Protein AF-A0AAD8F3K8-F1 (afdb_monomer_lite)

Organism: Biomphalaria pfeifferi (NCBI:txid112525)

pLDDT: mean 77.41, std 10.89, range [46.53, 91.62]

Structure (mmCIF, N/CA/C/O backbone):
data_AF-A0AAD8F3K8-F1
#
_entry.id   AF-A0AAD8F3K8-F1
#
loop_
_atom_site.group_PDB
_atom_site.id
_atom_site.type_symbol
_atom_site.label_atom_id
_atom_site.label_alt_id
_atom_site.label_comp_id
_atom_site.label_asym_id
_atom_site.label_entity_id
_atom_site.label_seq_id
_atom_site.pdbx_PDB_ins_code
_atom_site.Cartn_x
_atom_site.Cartn_y
_atom_site.Cartn_z
_atom_site.occupancy
_atom_site.B_iso_or_equiv
_atom_site.auth_seq_id
_atom_site.auth_comp_id
_atom_site.auth_asym_id
_atom_site.auth_atom_id
_atom_site.pdbx_PDB_model_num
ATOM 1 N N . PHE A 1 1 ? -7.639 13.168 21.082 1.00 46.53 1 PHE A N 1
ATOM 2 C CA . PHE A 1 1 ? -6.252 13.017 20.567 1.00 46.53 1 PHE A CA 1
ATOM 3 C C . PHE A 1 1 ? -6.102 11.792 19.672 1.00 46.53 1 PHE A C 1
ATOM 5 O O . PHE A 1 1 ? -5.567 11.944 18.579 1.00 46.53 1 PHE A O 1
ATOM 12 N N . ALA A 1 2 ? -6.616 10.625 20.080 1.00 53.81 2 ALA A N 1
ATOM 13 C CA . ALA A 1 2 ? -6.634 9.415 19.251 1.00 53.81 2 ALA A CA 1
ATOM 14 C C . ALA A 1 2 ? -7.326 9.634 17.886 1.00 53.81 2 ALA A C 1
ATOM 16 O O . ALA A 1 2 ? -6.761 9.285 16.855 1.00 53.81 2 ALA A O 1
ATOM 17 N N . ASP A 1 3 ? -8.454 10.353 17.859 1.00 54.69 3 ASP A N 1
ATOM 18 C CA . ASP A 1 3 ? -9.232 10.607 16.628 1.00 54.69 3 ASP A CA 1
ATOM 19 C C . ASP A 1 3 ? -8.462 11.404 15.569 1.00 54.69 3 ASP A C 1
ATOM 21 O O . ASP A 1 3 ? -8.612 11.202 14.362 1.00 54.69 3 ASP A O 1
ATOM 25 N N . LEU A 1 4 ? -7.622 12.339 16.021 1.00 61.69 4 LEU A N 1
ATOM 26 C CA . LEU A 1 4 ? -6.799 13.147 15.131 1.00 61.69 4 LEU A CA 1
ATOM 27 C C . LEU A 1 4 ? -5.625 12.321 14.602 1.00 61.69 4 LEU A C 1
ATOM 29 O O . LEU A 1 4 ? -5.289 12.433 13.427 1.00 61.69 4 LEU A O 1
ATOM 33 N N . PHE A 1 5 ? -5.032 11.486 15.456 1.00 66.19 5 PHE A N 1
ATOM 34 C CA . PHE A 1 5 ? -3.904 10.632 15.103 1.00 66.19 5 PHE A CA 1
ATOM 35 C C . PHE A 1 5 ? -4.301 9.592 14.050 1.00 66.19 5 PHE A C 1
ATOM 37 O O . PHE A 1 5 ? -3.674 9.532 12.996 1.00 66.19 5 PHE A O 1
ATOM 44 N N . ALA A 1 6 ? -5.415 8.893 14.257 1.00 65.56 6 ALA A N 1
ATOM 45 C CA . ALA A 1 6 ? -5.924 7.874 13.344 1.00 65.56 6 ALA A CA 1
ATOM 46 C C . ALA A 1 6 ? -6.377 8.441 11.985 1.00 65.56 6 ALA A C 1
ATOM 48 O O . ALA A 1 6 ? -6.158 7.875 10.909 1.00 65.56 6 ALA A O 1
ATOM 49 N N . ARG A 1 7 ? -6.977 9.638 11.994 1.00 69.44 7 ARG A N 1
ATOM 50 C CA . ARG A 1 7 ? -7.339 10.334 10.754 1.00 69.44 7 ARG A CA 1
ATOM 51 C C . ARG A 1 7 ? -6.105 10.822 9.990 1.00 69.44 7 ARG A C 1
ATOM 53 O O . ARG A 1 7 ? -6.108 10.804 8.758 1.00 69.44 7 ARG A O 1
ATOM 60 N N . ARG A 1 8 ? -5.059 11.262 10.699 1.00 78.19 8 ARG A N 1
ATOM 61 C CA . ARG A 1 8 ? -3.798 11.724 10.101 1.00 78.19 8 ARG A CA 1
ATOM 62 C C . ARG A 1 8 ? -2.948 10.564 9.591 1.00 78.19 8 ARG A C 1
ATOM 64 O O . ARG A 1 8 ? -2.420 10.692 8.493 1.00 78.19 8 ARG A O 1
ATOM 71 N N . SER A 1 9 ? -2.879 9.435 10.298 1.00 79.00 9 SER A N 1
ATOM 72 C CA . SER A 1 9 ? -2.165 8.234 9.844 1.00 79.00 9 SER A CA 1
ATOM 73 C C . SER A 1 9 ? -2.746 7.720 8.526 1.00 79.00 9 SER A C 1
ATOM 75 O O . SER A 1 9 ? -2.002 7.551 7.561 1.00 79.00 9 SER A O 1
ATOM 77 N N . LYS A 1 10 ? -4.081 7.634 8.405 1.00 82.62 10 LYS A N 1
ATOM 78 C CA . LYS A 1 10 ? -4.753 7.305 7.135 1.00 82.62 10 LYS A CA 1
ATOM 79 C C . LYS A 1 10 ? -4.370 8.263 6.001 1.00 82.62 10 LYS A C 1
ATOM 81 O O . LYS A 1 10 ? -4.100 7.816 4.887 1.00 82.62 10 LYS A O 1
ATOM 86 N N . GLN A 1 11 ? -4.349 9.574 6.254 1.00 83.00 11 GLN A N 1
ATOM 87 C CA . GLN A 1 11 ? -3.945 10.553 5.237 1.00 83.00 11 GLN A CA 1
ATOM 88 C C . GLN A 1 11 ? -2.469 10.409 4.846 1.00 83.00 11 GLN A C 1
ATOM 90 O O . GLN A 1 11 ? -2.163 10.445 3.657 1.00 83.00 11 GLN A O 1
ATOM 95 N N . CYS A 1 12 ? -1.572 10.185 5.809 1.00 87.31 12 CYS A N 1
ATOM 96 C CA . CYS A 1 12 ? -0.157 9.927 5.544 1.00 87.31 12 CYS A CA 1
ATOM 97 C C . CYS A 1 12 ? 0.034 8.675 4.678 1.00 87.31 12 CYS A C 1
ATOM 99 O O . CYS A 1 12 ? 0.758 8.732 3.689 1.00 87.31 12 CYS A O 1
ATOM 101 N N . ILE A 1 13 ? -0.665 7.578 4.988 1.00 88.19 13 ILE A N 1
ATOM 102 C CA . ILE A 1 13 ? -0.628 6.336 4.202 1.00 88.19 13 ILE A CA 1
ATOM 103 C C . ILE A 1 13 ? -1.088 6.589 2.764 1.00 88.19 13 ILE A C 1
ATOM 105 O O . ILE A 1 13 ? -0.421 6.166 1.824 1.00 88.19 13 ILE A O 1
ATOM 109 N N . LEU A 1 14 ? -2.202 7.305 2.574 1.00 87.50 14 LEU A N 1
ATOM 110 C CA . LEU A 1 14 ? -2.713 7.619 1.237 1.00 87.50 14 LEU A CA 1
ATOM 111 C C . LEU A 1 14 ? -1.729 8.472 0.429 1.00 87.50 14 LEU A C 1
ATOM 113 O O . LEU A 1 14 ? -1.540 8.210 -0.755 1.00 87.50 14 LEU A O 1
ATOM 117 N N . ILE A 1 15 ? -1.078 9.456 1.057 1.00 90.06 15 ILE A N 1
ATOM 118 C CA . ILE A 1 15 ? -0.059 10.290 0.402 1.00 90.06 15 ILE A CA 1
ATOM 119 C C . ILE A 1 15 ? 1.166 9.448 0.025 1.00 90.06 15 ILE A C 1
ATOM 121 O O . ILE A 1 15 ? 1.647 9.545 -1.103 1.00 90.06 15 ILE A O 1
ATOM 125 N N . LEU A 1 16 ? 1.648 8.597 0.934 1.00 89.38 16 LEU A N 1
ATOM 126 C CA . LEU A 1 16 ? 2.795 7.716 0.696 1.00 89.38 16 LEU A CA 1
ATOM 127 C C . LEU A 1 16 ? 2.518 6.709 -0.426 1.00 89.38 16 LEU A C 1
ATOM 129 O O . LEU A 1 16 ? 3.360 6.523 -1.302 1.00 89.38 16 LEU A O 1
ATOM 133 N N . LEU A 1 17 ? 1.327 6.104 -0.445 1.00 88.00 17 LEU A N 1
ATOM 134 C CA . LEU A 1 17 ? 0.911 5.185 -1.506 1.00 88.00 17 LEU A CA 1
ATOM 135 C C . LEU A 1 17 ? 0.705 5.900 -2.840 1.00 88.00 17 LEU A C 1
ATOM 137 O O . LEU A 1 17 ? 1.112 5.372 -3.870 1.00 88.00 17 LEU A O 1
ATOM 141 N N . ALA A 1 18 ? 0.135 7.108 -2.841 1.00 89.25 18 ALA A N 1
ATOM 142 C CA . ALA A 1 18 ? 0.006 7.908 -4.055 1.00 89.25 18 ALA A CA 1
ATOM 143 C C . ALA A 1 18 ? 1.385 8.261 -4.633 1.00 89.25 18 ALA A C 1
ATOM 145 O O . ALA A 1 18 ? 1.619 8.065 -5.826 1.00 89.25 18 ALA A O 1
ATOM 146 N N . LEU A 1 19 ? 2.325 8.697 -3.789 1.00 90.56 19 LEU A N 1
ATOM 147 C CA . LEU A 1 19 ? 3.689 9.018 -4.208 1.00 90.56 19 LEU A CA 1
ATOM 148 C C . LEU A 1 19 ? 4.435 7.776 -4.715 1.00 90.56 19 LEU A C 1
ATOM 150 O O . LEU A 1 19 ? 5.056 7.821 -5.774 1.00 90.56 19 LEU A O 1
ATOM 154 N N . SER A 1 20 ? 4.304 6.649 -4.014 1.00 88.81 20 SER A N 1
ATOM 155 C CA . SER A 1 20 ? 4.854 5.360 -4.441 1.00 88.81 20 SER A CA 1
ATOM 156 C C . SER A 1 20 ? 4.277 4.917 -5.793 1.00 88.81 20 SER A C 1
ATOM 158 O O . SER A 1 20 ? 5.031 4.560 -6.698 1.00 88.81 20 SER A O 1
ATOM 160 N N . SER A 1 21 ? 2.957 5.037 -5.984 1.00 87.06 21 SER A N 1
ATOM 161 C CA . SER A 1 21 ? 2.293 4.713 -7.252 1.00 87.06 21 SER A CA 1
ATOM 162 C C . SER A 1 21 ? 2.802 5.576 -8.406 1.00 87.06 21 SER A C 1
ATOM 164 O O . SER A 1 21 ? 3.102 5.048 -9.473 1.00 87.06 21 SER A O 1
ATOM 166 N N . ALA A 1 22 ? 2.997 6.881 -8.183 1.00 88.19 22 ALA A N 1
ATOM 167 C CA . ALA A 1 22 ? 3.554 7.782 -9.183 1.00 88.19 22 ALA A CA 1
ATOM 168 C C . ALA A 1 22 ? 4.982 7.364 -9.566 1.00 88.19 22 ALA A C 1
ATOM 170 O O . ALA A 1 22 ? 5.303 7.298 -10.750 1.00 88.19 22 ALA A O 1
ATOM 171 N N . CYS A 1 23 ? 5.819 7.001 -8.590 1.00 86.25 23 CYS A N 1
ATOM 172 C CA . CYS A 1 23 ? 7.164 6.487 -8.841 1.00 86.25 23 CYS A CA 1
ATOM 173 C C . CYS A 1 23 ? 7.161 5.184 -9.663 1.00 86.25 23 CYS A C 1
ATOM 175 O O . CYS A 1 23 ? 7.951 5.061 -10.599 1.00 86.25 23 CYS A O 1
ATOM 177 N N . PHE A 1 24 ? 6.259 4.240 -9.376 1.00 85.00 24 PHE A N 1
ATOM 178 C CA . PHE A 1 24 ? 6.143 2.988 -10.138 1.00 85.00 24 PHE A CA 1
ATOM 179 C C . PHE A 1 24 ? 5.560 3.178 -11.545 1.00 85.00 24 PHE A C 1
ATOM 181 O O . PHE A 1 24 ? 5.983 2.502 -12.486 1.00 85.00 24 PHE A O 1
ATOM 188 N N . ILE A 1 25 ? 4.634 4.125 -11.716 1.00 85.12 25 ILE A N 1
ATOM 189 C CA . ILE A 1 25 ? 4.126 4.521 -13.034 1.00 85.12 25 ILE A CA 1
ATOM 190 C C . ILE A 1 25 ? 5.254 5.149 -13.854 1.00 85.12 25 ILE A C 1
ATOM 192 O O . ILE A 1 25 ? 5.444 4.765 -15.004 1.00 85.12 25 ILE A O 1
ATOM 196 N N . LEU A 1 26 ? 6.051 6.048 -13.264 1.00 83.81 26 LEU A N 1
ATOM 197 C CA . LEU A 1 26 ? 7.219 6.639 -13.925 1.00 83.81 26 LEU A CA 1
ATOM 198 C C . LEU A 1 26 ? 8.243 5.571 -14.334 1.00 83.81 26 LEU A C 1
ATOM 200 O O . LEU A 1 26 ? 8.737 5.603 -15.458 1.00 83.81 26 LEU A O 1
ATOM 204 N N . PHE A 1 27 ? 8.520 4.600 -13.460 1.00 82.81 27 PHE A N 1
ATOM 205 C CA . PHE A 1 27 ? 9.379 3.452 -13.763 1.00 82.81 27 PHE A CA 1
ATOM 206 C C . PHE A 1 27 ? 8.851 2.628 -14.948 1.00 82.81 27 PHE A C 1
ATOM 208 O O . PHE A 1 27 ? 9.592 2.320 -15.879 1.00 82.81 27 PHE A O 1
ATOM 215 N N . THR A 1 28 ? 7.553 2.322 -14.961 1.00 81.62 28 THR A N 1
ATOM 216 C CA . THR A 1 28 ? 6.934 1.529 -16.035 1.00 81.62 28 T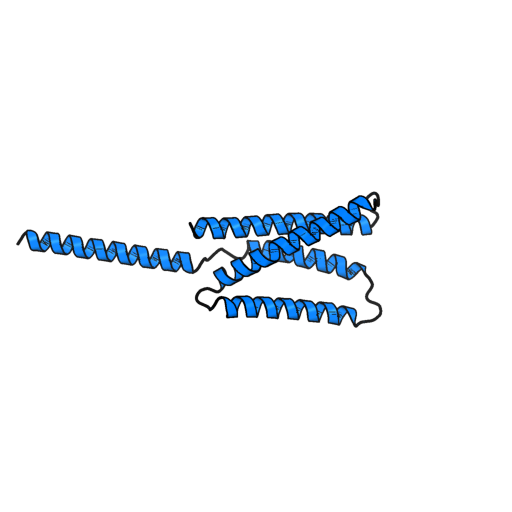HR A CA 1
ATOM 217 C C . THR A 1 28 ? 6.866 2.297 -17.353 1.00 81.62 28 THR A C 1
ATOM 219 O O . THR A 1 28 ? 7.091 1.723 -18.414 1.00 81.62 28 THR A O 1
ATOM 222 N N . LEU A 1 29 ? 6.624 3.607 -17.305 1.00 80.56 29 LEU A N 1
ATOM 223 C CA . LEU A 1 29 ? 6.592 4.457 -18.492 1.00 80.56 29 LEU A CA 1
ATOM 224 C C . LEU A 1 29 ? 7.982 4.591 -19.137 1.00 80.56 29 LEU A C 1
ATOM 226 O O . LEU A 1 29 ? 8.084 4.636 -20.362 1.00 80.56 29 LEU A O 1
ATOM 230 N N . MET A 1 30 ? 9.050 4.577 -18.327 1.00 79.44 30 MET A N 1
ATOM 231 C CA . MET A 1 30 ? 10.433 4.480 -18.812 1.00 79.44 30 MET A CA 1
ATOM 232 C C . MET A 1 30 ? 10.734 3.131 -19.479 1.00 79.44 30 MET A C 1
ATOM 234 O O . MET A 1 30 ? 11.508 3.086 -20.428 1.00 79.44 30 MET A O 1
ATOM 238 N N . LEU A 1 31 ? 10.122 2.039 -19.014 1.00 74.75 31 LEU A N 1
ATOM 239 C CA . LEU A 1 31 ? 10.292 0.703 -19.602 1.00 74.75 31 LEU A CA 1
ATOM 240 C C . LEU A 1 31 ? 9.551 0.515 -20.935 1.00 74.75 31 LEU A C 1
ATOM 242 O O . LEU A 1 31 ? 9.898 -0.384 -21.692 1.00 74.75 31 LEU A O 1
ATOM 246 N N . ILE A 1 32 ? 8.543 1.343 -21.219 1.00 78.94 32 ILE A N 1
ATOM 247 C CA . ILE A 1 32 ? 7.768 1.332 -22.475 1.00 78.94 32 ILE A CA 1
ATOM 248 C C . ILE A 1 32 ? 8.417 2.257 -23.539 1.00 78.94 32 ILE A C 1
ATOM 250 O O . ILE A 1 32 ? 7.825 2.533 -24.576 1.00 78.94 32 ILE A O 1
ATOM 254 N N . ASP A 1 33 ? 9.650 2.732 -23.306 1.00 67.69 33 ASP A N 1
ATOM 255 C CA . ASP A 1 33 ? 10.418 3.618 -24.209 1.00 67.69 33 ASP A CA 1
ATOM 256 C C . ASP A 1 33 ? 9.735 4.971 -24.517 1.00 67.69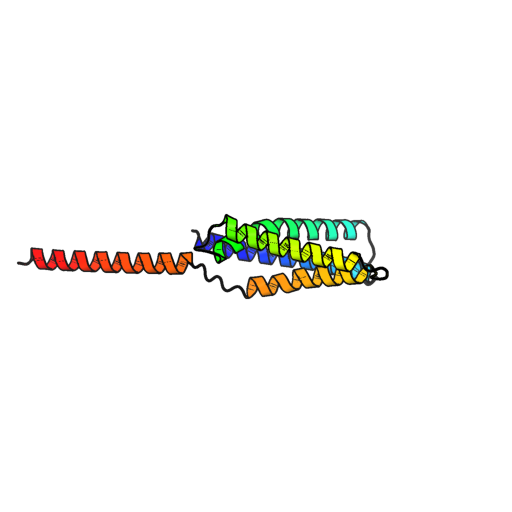 33 ASP A C 1
ATOM 258 O O . ASP A 1 33 ? 10.109 5.697 -25.437 1.00 67.69 33 ASP A O 1
ATOM 262 N N . SER A 1 34 ? 8.739 5.370 -23.716 1.00 61.34 34 SER A N 1
ATOM 263 C CA . SER A 1 34 ? 7.997 6.623 -23.921 1.00 61.34 34 SER A CA 1
ATOM 264 C C . SER A 1 34 ? 8.719 7.865 -23.367 1.00 61.34 34 SER A C 1
ATOM 266 O O . SER A 1 34 ? 8.254 8.985 -23.584 1.00 61.34 34 SER A O 1
ATOM 268 N N . LEU A 1 35 ? 9.815 7.694 -22.620 1.00 63.22 35 LEU A N 1
ATOM 269 C CA . LEU A 1 35 ? 10.536 8.750 -21.895 1.00 63.22 35 LEU A CA 1
ATOM 270 C C . LEU A 1 35 ? 12.052 8.518 -21.973 1.00 63.22 35 LEU A C 1
ATOM 272 O O . LEU A 1 35 ? 12.500 7.376 -21.968 1.00 63.22 35 LEU A O 1
ATOM 276 N N . ALA A 1 36 ? 12.846 9.595 -22.008 1.00 66.88 36 ALA A N 1
ATOM 277 C CA . ALA A 1 36 ? 14.301 9.524 -22.159 1.00 66.88 36 ALA A CA 1
ATOM 278 C C . ALA A 1 36 ? 14.960 8.663 -21.063 1.00 66.88 36 ALA A C 1
ATOM 280 O O . ALA A 1 36 ? 15.062 9.067 -19.900 1.00 66.88 36 ALA A O 1
ATOM 281 N N . PHE A 1 37 ? 15.430 7.476 -21.452 1.00 68.94 37 PHE A N 1
ATOM 282 C CA . PHE A 1 37 ? 16.039 6.499 -20.559 1.00 68.94 37 PHE A CA 1
ATOM 283 C C . PHE A 1 37 ? 17.328 7.052 -19.936 1.00 68.94 37 PHE A C 1
ATOM 285 O O . PHE A 1 37 ? 18.383 7.114 -20.568 1.00 68.94 37 PHE A O 1
ATOM 292 N N . THR A 1 38 ? 17.254 7.450 -18.666 1.00 81.00 38 THR A N 1
ATOM 293 C CA . THR A 1 38 ? 18.415 7.897 -17.888 1.00 81.00 38 THR A CA 1
ATOM 294 C C . THR A 1 38 ? 18.562 7.015 -16.657 1.00 81.00 38 THR A C 1
ATOM 296 O O . THR A 1 38 ? 17.640 6.909 -15.850 1.00 81.00 38 THR A O 1
ATOM 299 N N . ARG A 1 39 ? 19.747 6.418 -16.464 1.00 79.88 39 ARG A N 1
ATOM 300 C CA . ARG A 1 39 ? 20.026 5.506 -15.333 1.00 79.88 39 ARG A CA 1
ATOM 301 C C . ARG A 1 39 ? 19.706 6.144 -13.979 1.00 79.88 39 ARG A C 1
ATOM 303 O O . ARG A 1 39 ? 19.157 5.488 -13.104 1.00 79.88 39 ARG A O 1
ATOM 310 N N . ALA A 1 40 ? 19.999 7.437 -13.832 1.00 83.94 40 ALA A N 1
ATOM 311 C CA . ALA A 1 40 ? 19.695 8.191 -12.620 1.00 83.94 40 ALA A CA 1
ATOM 312 C C . ALA A 1 40 ? 18.188 8.223 -12.310 1.00 83.94 40 ALA A C 1
ATOM 314 O O . ALA A 1 40 ? 17.812 7.993 -11.166 1.00 83.94 40 ALA A O 1
ATOM 315 N N . LEU A 1 41 ? 17.331 8.439 -13.315 1.00 81.50 41 LEU A N 1
ATOM 316 C CA . LEU A 1 41 ? 15.875 8.476 -13.136 1.00 81.50 41 LEU A CA 1
ATOM 317 C C . LEU A 1 41 ? 15.303 7.104 -12.751 1.00 81.50 41 LEU A C 1
ATOM 319 O O . LEU A 1 41 ? 14.386 7.013 -11.934 1.00 81.50 41 LEU A O 1
ATOM 323 N N . LEU A 1 42 ? 15.857 6.028 -13.311 1.00 83.25 42 LEU A N 1
ATOM 324 C CA . LEU A 1 42 ? 15.482 4.662 -12.948 1.00 83.25 42 LEU A CA 1
ATOM 325 C C . LEU A 1 42 ? 15.797 4.358 -11.484 1.00 83.25 42 LEU A C 1
ATOM 327 O O . LEU A 1 42 ? 14.940 3.849 -10.761 1.00 83.25 42 LEU A O 1
ATOM 331 N N . TYR A 1 43 ? 17.002 4.703 -11.026 1.00 86.19 43 TYR A N 1
ATOM 332 C CA . TYR A 1 43 ? 17.378 4.486 -9.633 1.00 86.19 43 TYR A CA 1
ATOM 333 C C . TYR A 1 43 ? 16.537 5.335 -8.685 1.00 86.19 43 TYR A C 1
ATOM 3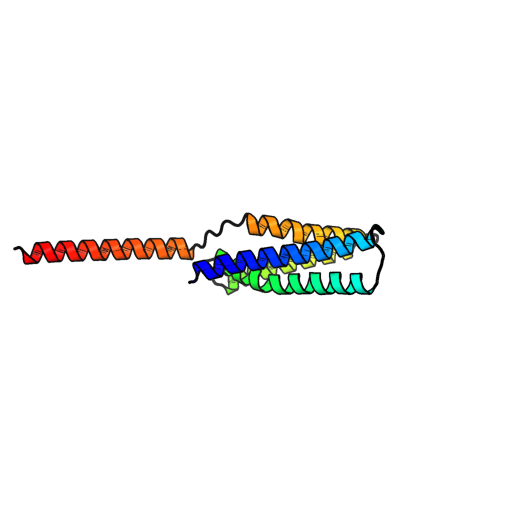35 O O . TYR A 1 43 ? 16.034 4.810 -7.695 1.00 86.19 43 TYR A O 1
ATOM 343 N N . THR A 1 44 ? 16.325 6.618 -8.986 1.00 87.62 44 THR A N 1
ATOM 344 C CA . THR A 1 44 ? 15.561 7.500 -8.094 1.00 87.62 44 THR A CA 1
ATOM 345 C C . THR A 1 44 ? 14.089 7.107 -8.009 1.00 87.62 44 THR A C 1
ATOM 347 O O . THR A 1 44 ? 13.543 7.076 -6.908 1.00 87.62 44 THR A O 1
ATOM 350 N N . SER A 1 45 ? 13.453 6.749 -9.129 1.00 87.56 45 SER A N 1
ATOM 351 C CA . SER A 1 45 ? 12.060 6.278 -9.141 1.00 87.56 45 SER A CA 1
ATOM 352 C C . SER A 1 45 ? 11.892 4.942 -8.418 1.00 87.56 45 SER A C 1
ATOM 354 O O . SER A 1 45 ? 10.985 4.807 -7.601 1.00 87.56 45 SER A O 1
ATOM 356 N N . THR A 1 46 ? 12.793 3.983 -8.638 1.00 87.25 46 THR A N 1
ATOM 357 C CA . THR A 1 46 ? 12.711 2.662 -7.995 1.00 87.25 46 THR A CA 1
ATOM 358 C C . THR A 1 46 ? 12.977 2.757 -6.495 1.00 87.25 46 THR A C 1
ATOM 360 O O . TH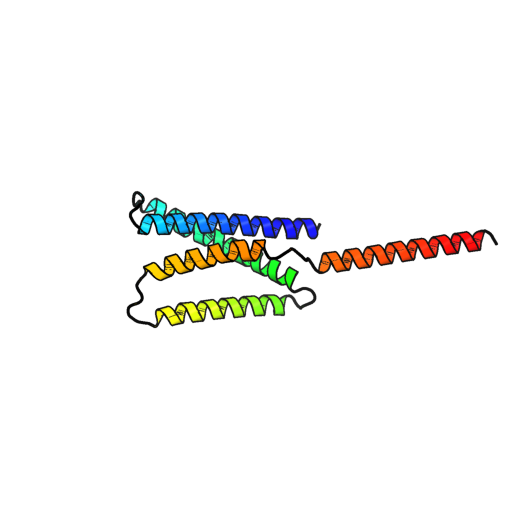R A 1 46 ? 12.169 2.296 -5.690 1.00 87.25 46 THR A O 1
ATOM 363 N N . ILE A 1 47 ? 14.082 3.394 -6.096 1.00 91.12 47 ILE A N 1
ATOM 364 C CA . ILE A 1 47 ? 14.457 3.529 -4.682 1.00 91.12 47 ILE A CA 1
ATOM 365 C C . ILE A 1 47 ? 13.424 4.386 -3.949 1.00 91.12 47 ILE A C 1
ATOM 367 O O . ILE A 1 47 ? 12.987 4.012 -2.862 1.00 91.12 47 ILE A O 1
ATOM 371 N N . GLY A 1 48 ? 12.987 5.497 -4.549 1.00 89.69 48 GLY A N 1
ATOM 372 C CA . GLY A 1 48 ? 11.939 6.348 -3.991 1.00 89.69 48 GLY A CA 1
ATOM 373 C C . GLY A 1 48 ? 10.629 5.585 -3.806 1.00 89.69 48 GLY A C 1
ATOM 374 O O . GLY A 1 48 ? 10.112 5.514 -2.692 1.00 89.69 48 GLY A O 1
ATOM 375 N N . GLY A 1 49 ? 10.135 4.938 -4.866 1.00 88.75 49 GLY A N 1
ATOM 376 C CA . GLY A 1 49 ? 8.884 4.178 -4.840 1.00 88.75 49 GLY A CA 1
ATOM 377 C C . GLY A 1 49 ? 8.873 3.079 -3.777 1.00 88.75 49 GLY A C 1
ATOM 378 O O . GLY A 1 49 ? 7.920 2.990 -2.999 1.00 88.75 49 GLY A O 1
ATOM 379 N N . VAL A 1 50 ? 9.957 2.303 -3.685 1.00 89.31 50 VAL A N 1
ATOM 380 C CA . VAL A 1 50 ? 10.121 1.235 -2.686 1.00 89.31 50 VAL A CA 1
ATOM 381 C C . VAL A 1 50 ? 10.247 1.802 -1.270 1.00 89.31 50 VAL A C 1
ATOM 383 O O . VAL A 1 50 ? 9.660 1.246 -0.344 1.00 89.31 50 VAL A O 1
ATOM 386 N N . THR A 1 51 ? 10.959 2.914 -1.077 1.00 91.31 51 THR A N 1
ATOM 387 C CA . THR A 1 51 ? 11.115 3.542 0.247 1.00 91.31 51 THR A CA 1
ATOM 388 C C . THR A 1 51 ? 9.773 4.029 0.788 1.00 91.31 51 THR A C 1
ATOM 390 O O . THR A 1 51 ? 9.420 3.725 1.928 1.00 91.31 51 THR A O 1
ATOM 393 N N . PHE A 1 52 ? 8.984 4.730 -0.032 1.00 90.50 52 PHE A N 1
ATOM 394 C CA . PHE A 1 52 ? 7.655 5.194 0.375 1.00 90.50 52 PHE A CA 1
ATOM 395 C C . PHE A 1 52 ? 6.701 4.034 0.653 1.00 90.50 52 PHE A C 1
ATOM 397 O O . PHE A 1 52 ? 5.949 4.088 1.626 1.00 90.50 52 PHE A O 1
ATOM 404 N N . LEU A 1 53 ? 6.775 2.963 -0.145 1.00 88.12 53 LEU A N 1
ATOM 405 C CA . LEU A 1 53 ? 5.983 1.760 0.084 1.00 88.12 53 LEU A CA 1
ATOM 406 C C . LEU A 1 53 ? 6.331 1.118 1.433 1.00 88.12 53 LEU A C 1
ATOM 408 O O . LEU A 1 53 ? 5.439 0.880 2.239 1.00 88.12 53 LEU A O 1
ATOM 412 N N . ASN A 1 54 ? 7.620 0.912 1.718 1.00 89.38 54 ASN A N 1
ATOM 413 C CA . ASN A 1 54 ? 8.073 0.331 2.986 1.00 89.38 54 ASN A CA 1
ATOM 414 C C . ASN A 1 54 ? 7.733 1.212 4.195 1.00 89.38 54 ASN A C 1
ATOM 416 O O . ASN A 1 54 ? 7.462 0.684 5.267 1.00 89.38 54 ASN A O 1
ATOM 420 N N . CYS A 1 55 ? 7.695 2.536 4.031 1.00 89.56 55 CYS A N 1
ATOM 421 C CA . CYS A 1 55 ? 7.227 3.453 5.069 1.00 89.56 55 CYS A CA 1
ATOM 422 C C . CYS A 1 55 ? 5.711 3.332 5.318 1.00 89.56 55 CYS A C 1
ATOM 424 O O . CYS A 1 55 ? 5.260 3.451 6.455 1.00 89.56 55 CYS A O 1
ATOM 426 N N . ALA A 1 56 ? 4.922 3.047 4.278 1.00 87.44 56 ALA A N 1
ATOM 427 C CA . ALA A 1 56 ? 3.477 2.864 4.399 1.00 87.44 56 ALA A CA 1
ATOM 428 C C . ALA A 1 56 ? 3.086 1.535 5.074 1.00 87.44 56 ALA A C 1
ATOM 430 O O . ALA A 1 56 ? 2.059 1.486 5.745 1.00 87.44 56 ALA A O 1
ATOM 431 N N . VAL A 1 57 ? 3.891 0.473 4.937 1.00 87.12 57 VAL A N 1
ATOM 432 C CA . VAL A 1 57 ? 3.617 -0.856 5.523 1.00 87.12 57 VAL A CA 1
ATOM 433 C C . VAL A 1 57 ? 3.371 -0.823 7.044 1.00 87.12 57 VAL A C 1
ATOM 435 O O . VAL A 1 57 ? 2.305 -1.274 7.457 1.00 87.12 57 VAL A O 1
ATOM 438 N N . PRO A 1 58 ? 4.268 -0.301 7.907 1.00 87.06 58 PRO A N 1
ATOM 439 C CA . PRO A 1 58 ? 4.032 -0.287 9.354 1.00 87.06 58 PRO A CA 1
ATOM 440 C C . PRO A 1 58 ? 2.795 0.536 9.735 1.00 87.06 58 PRO A C 1
ATOM 442 O O . PRO A 1 58 ? 2.022 0.118 10.592 1.00 87.06 58 PRO A O 1
ATOM 445 N N . LEU A 1 59 ? 2.552 1.652 9.040 1.00 87.12 59 LEU A N 1
ATOM 446 C CA . LEU A 1 59 ? 1.362 2.478 9.250 1.00 87.12 59 LEU A CA 1
ATOM 447 C C . LEU A 1 59 ? 0.066 1.733 8.869 1.00 87.12 59 LEU A C 1
ATOM 449 O O . LEU A 1 59 ? -0.970 1.928 9.501 1.00 87.12 59 LEU A O 1
ATOM 453 N N . LEU A 1 60 ? 0.110 0.862 7.854 1.00 84.75 60 LEU A N 1
ATOM 454 C CA . LEU A 1 60 ? -1.012 -0.005 7.483 1.00 84.75 60 LEU A CA 1
ATOM 455 C C . LEU A 1 60 ? -1.298 -1.076 8.534 1.00 84.75 60 LEU A C 1
ATOM 457 O O . LEU A 1 60 ? -2.465 -1.350 8.802 1.00 84.75 60 LEU A O 1
ATOM 461 N N . TYR A 1 61 ? -0.259 -1.664 9.128 1.00 84.75 61 TYR A N 1
ATOM 462 C CA . TYR A 1 61 ? -0.422 -2.618 10.225 1.00 84.75 61 TYR A CA 1
ATOM 463 C C . TYR A 1 61 ? -1.045 -1.953 11.454 1.00 84.75 61 TYR A C 1
ATOM 465 O O . TYR A 1 61 ? -1.992 -2.494 12.019 1.00 84.75 61 TYR A O 1
ATOM 473 N N . GLU A 1 62 ? -0.593 -0.749 11.807 1.00 84.25 62 GLU A N 1
ATOM 474 C CA . GLU A 1 62 ? -1.166 0.038 12.903 1.00 84.25 62 GLU A CA 1
ATOM 475 C C . GLU A 1 62 ? -2.650 0.366 12.657 1.00 84.25 62 GLU A C 1
ATOM 477 O O . GLU A 1 62 ? -3.499 0.104 13.512 1.00 84.25 62 GLU A O 1
ATOM 482 N N . LEU A 1 63 ? -2.991 0.837 11.449 1.00 81.25 63 LEU A N 1
ATOM 483 C CA . LEU A 1 63 ? -4.381 1.076 11.047 1.00 81.25 63 LEU A CA 1
ATOM 484 C C . LEU A 1 63 ? -5.214 -0.219 11.070 1.00 81.25 63 LEU A C 1
ATOM 486 O O . LEU A 1 63 ? -6.375 -0.206 11.472 1.00 81.25 63 LEU A O 1
ATOM 490 N N . GLY A 1 64 ? -4.633 -1.345 10.652 1.00 79.31 64 GLY A N 1
ATOM 491 C CA . GLY A 1 64 ? -5.275 -2.658 10.682 1.00 79.31 64 GLY A CA 1
ATOM 492 C C . GLY A 1 64 ? -5.609 -3.122 12.100 1.00 79.31 64 GLY A C 1
ATOM 493 O O . GLY A 1 64 ? -6.717 -3.601 12.343 1.00 79.31 64 GLY A O 1
ATOM 494 N N . CYS A 1 65 ? -4.692 -2.928 13.048 1.00 78.88 65 CYS A N 1
ATOM 495 C CA . CYS A 1 65 ? -4.924 -3.214 14.462 1.00 78.88 65 CYS A CA 1
ATOM 496 C C . CYS A 1 65 ? -6.040 -2.339 15.046 1.00 78.88 65 CYS A C 1
ATOM 498 O O . CYS A 1 65 ? -6.889 -2.834 15.786 1.00 78.88 65 CYS A O 1
ATOM 500 N N . GLU A 1 66 ? -6.091 -1.060 14.669 1.00 77.31 66 GLU A N 1
ATOM 501 C CA . GLU A 1 66 ? -7.151 -0.149 15.102 1.00 77.31 66 GLU A CA 1
ATOM 502 C C . GLU A 1 66 ? -8.534 -0.555 14.558 1.00 77.31 66 GLU A C 1
ATOM 504 O O . GLU A 1 66 ? -9.536 -0.482 15.275 1.00 77.31 66 GLU A O 1
ATOM 509 N N . LEU A 1 67 ? -8.593 -1.044 13.315 1.00 73.69 67 LEU A N 1
ATOM 510 C CA . LEU A 1 67 ? -9.820 -1.555 12.690 1.00 73.69 67 LEU A CA 1
ATOM 511 C C . LEU A 1 67 ? -10.289 -2.891 13.279 1.00 73.69 67 LEU A C 1
ATOM 513 O O . LEU A 1 67 ? -11.478 -3.192 13.224 1.00 73.69 67 LEU A O 1
ATOM 517 N N . ALA A 1 68 ? -9.378 -3.700 13.819 1.00 75.62 68 ALA A N 1
ATOM 518 C CA . ALA A 1 68 ? -9.688 -5.018 14.366 1.00 75.62 68 ALA A CA 1
ATOM 519 C C . ALA A 1 68 ? -10.191 -4.988 15.823 1.00 75.62 68 ALA A C 1
ATOM 521 O O . ALA A 1 68 ? -10.503 -6.042 16.387 1.00 75.62 68 ALA A O 1
ATOM 522 N N . PHE A 1 69 ? -10.282 -3.810 16.450 1.00 68.75 69 PHE A N 1
ATOM 523 C CA . PHE A 1 69 ? -10.784 -3.660 17.817 1.00 68.75 69 PHE A CA 1
ATOM 524 C C . PHE A 1 69 ? -12.215 -4.225 17.953 1.00 68.75 69 PHE A C 1
ATOM 526 O O . PHE A 1 69 ? -13.064 -3.913 17.117 1.00 68.75 69 PHE A O 1
ATOM 533 N N . PRO A 1 70 ? -12.545 -5.032 18.987 1.00 67.50 70 PRO A N 1
ATOM 534 C CA . PRO A 1 70 ? -11.837 -5.259 20.259 1.00 67.50 70 PRO A CA 1
ATOM 535 C C . PRO A 1 70 ? -10.870 -6.462 20.287 1.00 67.50 70 PRO A C 1
ATOM 537 O O . PRO A 1 70 ? -10.532 -6.958 21.361 1.00 67.50 70 PRO A O 1
ATOM 540 N N . THR A 1 71 ? -10.444 -6.974 19.133 1.00 72.31 71 THR A N 1
ATOM 541 C CA . THR A 1 71 ? -9.563 -8.153 19.045 1.00 72.31 71 THR A CA 1
ATOM 542 C C . THR A 1 71 ? -8.141 -7.831 19.516 1.00 72.31 71 THR A C 1
ATOM 544 O O . THR A 1 71 ? -7.700 -6.684 19.443 1.00 72.31 71 THR A O 1
ATOM 547 N N . SER A 1 72 ? -7.400 -8.841 19.987 1.00 80.31 72 SER A N 1
ATOM 548 C CA . SER A 1 72 ? -5.997 -8.669 20.368 1.00 80.31 72 SER A CA 1
ATOM 549 C C . SER A 1 72 ? -5.149 -8.196 19.182 1.00 80.31 72 SER A C 1
ATOM 551 O O . SER A 1 72 ? -5.231 -8.729 18.073 1.00 80.31 72 SER A O 1
ATOM 553 N N . GLU A 1 73 ? -4.293 -7.209 19.438 1.00 78.31 73 GLU A N 1
ATOM 554 C CA . GLU A 1 73 ? -3.393 -6.607 18.449 1.00 78.31 73 GLU A CA 1
ATOM 555 C C . GLU A 1 73 ? -2.514 -7.661 17.755 1.00 78.31 73 GLU A C 1
ATOM 557 O O . GLU A 1 73 ? -2.353 -7.654 16.537 1.00 78.31 73 GLU A O 1
ATOM 562 N N . GLY A 1 74 ? -2.034 -8.646 18.522 1.00 80.94 74 GLY A N 1
ATOM 563 C CA . GLY A 1 74 ? -1.257 -9.766 17.993 1.00 80.94 74 GLY A CA 1
ATOM 564 C C . GLY A 1 74 ? -2.034 -10.648 17.010 1.00 80.94 74 GLY A C 1
ATOM 565 O O . GLY A 1 74 ? -1.459 -11.096 16.021 1.00 80.94 74 GLY A O 1
ATOM 566 N N . ALA A 1 75 ? -3.335 -10.873 17.229 1.00 83.19 75 ALA A N 1
ATOM 567 C CA . ALA A 1 75 ? -4.155 -11.654 16.302 1.00 83.19 75 ALA A CA 1
ATOM 568 C C . ALA A 1 75 ? -4.441 -10.875 15.013 1.00 83.19 75 ALA A C 1
ATOM 570 O O . ALA A 1 75 ? -4.336 -11.443 13.927 1.00 83.19 75 ALA A O 1
ATOM 571 N N . ALA A 1 76 ? -4.732 -9.574 15.116 1.00 83.19 76 ALA A N 1
ATOM 572 C CA . ALA A 1 76 ? -4.914 -8.706 13.955 1.00 83.19 76 ALA A CA 1
ATOM 573 C C . ALA A 1 76 ? -3.638 -8.660 13.099 1.00 83.19 76 ALA A C 1
ATOM 575 O O . ALA A 1 76 ? -3.661 -9.015 11.920 1.00 83.19 76 ALA A O 1
ATOM 576 N N . ASN A 1 77 ? -2.503 -8.333 13.720 1.00 84.88 77 ASN A N 1
ATOM 577 C CA . ASN A 1 77 ? -1.206 -8.279 13.054 1.00 84.88 77 ASN A CA 1
ATOM 578 C C . ASN A 1 77 ? -0.800 -9.641 12.460 1.00 84.88 77 ASN A C 1
ATOM 580 O O . ASN A 1 77 ? -0.268 -9.717 11.350 1.00 84.88 77 ASN A O 1
ATOM 584 N N . GLY A 1 78 ? -1.111 -10.732 13.167 1.00 85.75 78 GLY A N 1
ATOM 585 C CA . GLY A 1 78 ? -0.914 -12.099 12.694 1.00 85.75 78 GLY A CA 1
ATOM 586 C C . GLY A 1 78 ? -1.704 -12.400 11.420 1.00 85.75 78 GLY A C 1
ATOM 587 O O . GLY A 1 78 ? -1.131 -12.898 10.454 1.00 85.75 78 GLY A O 1
ATOM 588 N N . VAL A 1 79 ? -2.992 -12.044 11.369 1.00 86.38 79 VAL A N 1
ATOM 589 C CA . VAL A 1 79 ? -3.835 -12.232 10.173 1.00 86.38 79 VAL A CA 1
ATOM 590 C C . VAL A 1 79 ? -3.332 -11.390 9.001 1.00 86.38 79 VAL A C 1
ATOM 592 O O . VAL A 1 79 ? -3.202 -11.919 7.898 1.00 86.38 79 VAL A O 1
ATOM 595 N N . LEU A 1 80 ? -2.986 -10.117 9.220 1.00 84.62 80 LEU A N 1
ATOM 596 C CA . LEU A 1 80 ? -2.401 -9.273 8.170 1.00 84.62 80 LEU A CA 1
ATOM 597 C C . LEU A 1 80 ? -1.088 -9.868 7.627 1.00 84.62 80 LEU A C 1
ATOM 599 O O . LEU A 1 80 ? -0.883 -9.913 6.414 1.00 84.62 80 LEU A O 1
ATOM 603 N N . THR A 1 81 ? -0.235 -10.395 8.507 1.00 88.25 81 THR A N 1
ATOM 604 C CA . THR A 1 81 ? 1.028 -11.042 8.119 1.00 88.25 81 THR A CA 1
ATOM 605 C C . THR A 1 81 ? 0.785 -12.327 7.328 1.00 88.25 81 THR A C 1
ATOM 607 O O . THR A 1 81 ? 1.455 -12.577 6.326 1.00 88.25 81 THR A O 1
ATOM 610 N N . LEU A 1 82 ? -0.192 -13.143 7.737 1.00 89.56 82 LEU A N 1
ATOM 611 C CA . LEU A 1 82 ? -0.589 -14.347 7.006 1.00 89.56 82 LEU A CA 1
ATOM 612 C C . LEU A 1 82 ? -1.086 -14.001 5.601 1.00 89.56 82 LEU A C 1
ATOM 614 O O . LEU A 1 82 ? -0.629 -14.606 4.635 1.00 89.56 82 LEU A O 1
ATOM 618 N N . LEU A 1 83 ? -1.954 -12.995 5.469 1.00 86.81 83 LEU A N 1
ATOM 619 C CA . LEU A 1 83 ? -2.432 -12.508 4.172 1.00 86.81 83 LEU A CA 1
ATOM 620 C C . LEU A 1 83 ? -1.280 -12.018 3.285 1.00 86.81 83 LEU A C 1
ATOM 622 O O . LEU A 1 83 ? -1.227 -12.362 2.103 1.00 86.81 83 LEU A O 1
ATOM 626 N N . ASN A 1 84 ? -0.325 -11.279 3.856 1.00 87.12 84 ASN A N 1
ATOM 627 C CA . ASN A 1 84 ? 0.864 -10.830 3.136 1.00 87.12 84 ASN A CA 1
ATOM 628 C C . ASN A 1 84 ? 1.715 -12.012 2.638 1.00 87.12 84 ASN A C 1
ATOM 630 O O . ASN A 1 84 ? 2.133 -12.039 1.481 1.00 87.12 84 ASN A O 1
ATOM 634 N N . ASN A 1 85 ? 1.922 -13.024 3.482 1.00 90.44 85 ASN A N 1
ATOM 635 C CA . ASN A 1 85 ? 2.655 -14.230 3.103 1.00 90.44 85 ASN A CA 1
ATOM 636 C C . ASN A 1 85 ? 1.930 -15.038 2.020 1.00 90.44 85 ASN A C 1
ATOM 638 O O . ASN A 1 85 ? 2.582 -15.532 1.106 1.00 90.44 85 ASN A O 1
ATOM 642 N N . ILE A 1 86 ? 0.597 -15.133 2.068 1.00 91.62 86 ILE A N 1
ATOM 643 C CA . ILE A 1 86 ? -0.197 -15.776 1.009 1.00 91.62 86 ILE A CA 1
ATOM 644 C C . ILE A 1 86 ? 0.001 -15.039 -0.321 1.00 91.62 86 ILE A C 1
ATOM 646 O O . ILE A 1 86 ? 0.243 -15.682 -1.341 1.00 91.62 86 ILE A O 1
ATOM 650 N N . GLY A 1 87 ? -0.027 -13.702 -0.314 1.00 84.94 87 GLY A N 1
ATOM 651 C CA . GLY A 1 87 ? 0.286 -12.894 -1.496 1.00 84.94 87 GLY A CA 1
ATOM 652 C C . GLY A 1 87 ? 1.689 -13.175 -2.044 1.00 84.94 87 GLY A C 1
ATOM 653 O O . GLY A 1 87 ? 1.854 -13.370 -3.248 1.00 84.94 87 GLY A O 1
ATOM 654 N N . GLY A 1 88 ? 2.685 -13.281 -1.159 1.00 85.44 88 GLY A N 1
ATOM 655 C CA . GLY A 1 88 ? 4.050 -13.667 -1.517 1.00 85.44 88 GLY A CA 1
ATOM 656 C C . GLY A 1 88 ? 4.133 -15.062 -2.141 1.00 85.44 88 GLY A C 1
ATOM 657 O O . GLY A 1 88 ? 4.767 -15.227 -3.179 1.00 85.44 88 GLY A O 1
ATOM 658 N N . ILE A 1 89 ? 3.449 -16.053 -1.563 1.00 89.81 89 ILE A N 1
ATOM 659 C CA . ILE A 1 89 ? 3.394 -17.425 -2.091 1.00 89.81 89 ILE A CA 1
ATOM 660 C C . ILE A 1 89 ? 2.771 -17.444 -3.486 1.00 89.81 89 ILE A C 1
ATOM 662 O O . ILE A 1 89 ? 3.318 -18.086 -4.377 1.00 89.81 89 ILE A O 1
ATOM 666 N N . ILE A 1 90 ? 1.665 -16.725 -3.702 1.00 87.50 90 ILE A N 1
ATOM 667 C CA . ILE A 1 90 ? 1.029 -16.621 -5.023 1.00 87.50 90 ILE A CA 1
ATOM 668 C C . ILE A 1 90 ? 2.005 -16.000 -6.025 1.00 87.50 90 ILE A C 1
ATOM 670 O O . ILE A 1 90 ? 2.178 -16.523 -7.122 1.00 87.50 90 ILE A O 1
ATOM 674 N N . PHE A 1 91 ? 2.687 -14.920 -5.640 1.00 84.50 91 PHE A N 1
ATOM 675 C CA . PHE A 1 91 ? 3.670 -14.258 -6.492 1.00 84.50 91 PHE A CA 1
ATOM 676 C C . PHE A 1 91 ? 4.835 -15.187 -6.874 1.00 84.50 91 PHE A C 1
ATOM 678 O O . PHE A 1 91 ? 5.184 -15.294 -8.048 1.00 84.50 91 PHE A O 1
ATOM 685 N N . LEU A 1 92 ? 5.389 -15.916 -5.901 1.00 86.19 92 LEU A N 1
ATOM 686 C CA . LEU A 1 92 ? 6.430 -16.929 -6.107 1.00 86.19 92 LEU A CA 1
ATOM 687 C C . LEU A 1 92 ? 5.940 -18.105 -6.964 1.00 86.19 92 LEU A C 1
ATOM 689 O O . LEU A 1 92 ? 6.686 -18.606 -7.802 1.00 86.19 92 LEU A O 1
ATOM 693 N N . ALA A 1 93 ? 4.688 -18.531 -6.796 1.00 85.50 93 ALA A N 1
ATOM 694 C CA . ALA A 1 93 ? 4.100 -19.607 -7.586 1.00 85.50 93 ALA A CA 1
ATOM 695 C C . ALA A 1 93 ? 3.982 -19.224 -9.069 1.00 85.50 93 ALA A C 1
ATOM 697 O O . ALA A 1 93 ? 4.285 -20.048 -9.927 1.00 85.50 93 ALA A O 1
ATOM 698 N N . VAL A 1 94 ? 3.621 -17.972 -9.381 1.00 82.94 94 VAL A N 1
ATOM 699 C CA . VAL A 1 94 ? 3.594 -17.469 -10.769 1.00 82.94 94 VAL A CA 1
ATOM 700 C C . VAL A 1 94 ? 4.997 -17.478 -11.390 1.00 82.94 94 VAL A C 1
ATOM 702 O O . VAL A 1 94 ? 5.149 -17.827 -12.556 1.00 82.94 94 VAL A O 1
ATOM 705 N N . PHE A 1 95 ? 6.032 -17.188 -10.600 1.00 78.31 95 PHE A N 1
ATOM 706 C CA . PHE A 1 95 ? 7.432 -17.287 -11.026 1.00 78.31 95 PHE A CA 1
ATOM 707 C C . PHE A 1 95 ? 7.910 -18.710 -11.327 1.00 78.31 95 PHE A C 1
ATOM 709 O O . PHE A 1 95 ? 8.900 -18.886 -12.034 1.00 78.31 95 PHE A O 1
ATOM 716 N N . SER A 1 96 ? 7.232 -19.727 -10.793 1.00 80.62 96 SER A N 1
ATOM 717 C CA . SER A 1 96 ? 7.577 -21.126 -11.049 1.00 80.62 96 SER A CA 1
ATOM 718 C C . SER A 1 96 ? 7.168 -21.598 -12.450 1.00 80.62 96 SER A C 1
ATOM 720 O O . SER A 1 96 ? 7.556 -22.700 -12.841 1.00 80.62 96 SER A O 1
ATOM 722 N N . PHE A 1 97 ? 6.398 -20.804 -13.201 1.00 81.06 97 PHE A N 1
ATOM 723 C CA . PHE A 1 97 ? 6.042 -21.107 -14.583 1.00 81.06 97 PHE A CA 1
ATOM 724 C C . PHE A 1 97 ? 7.132 -20.588 -15.540 1.00 81.06 97 PHE A C 1
ATOM 726 O O . PHE A 1 97 ? 7.380 -19.379 -15.579 1.00 81.06 97 PHE A O 1
ATOM 733 N N . PRO A 1 98 ? 7.790 -21.461 -16.329 1.00 64.44 98 PRO A N 1
ATOM 734 C CA . PRO A 1 98 ? 8.653 -21.010 -17.417 1.00 64.44 98 PRO A CA 1
ATOM 735 C C . PRO A 1 98 ? 7.805 -20.271 -18.473 1.00 64.44 98 PRO A C 1
ATOM 737 O O . PRO A 1 98 ? 6.640 -20.607 -18.663 1.00 64.44 98 PRO A O 1
ATOM 740 N N . ASP A 1 99 ? 8.383 -19.258 -19.125 1.00 66.31 99 ASP A N 1
ATOM 741 C CA . ASP A 1 99 ? 7.784 -18.379 -20.161 1.00 66.31 99 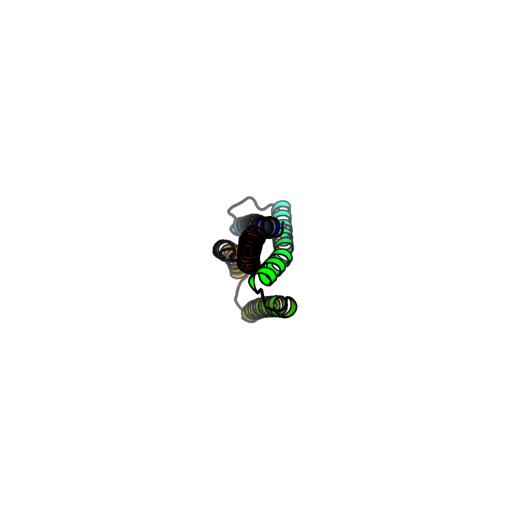ASP A CA 1
ATOM 742 C C . ASP A 1 99 ? 6.966 -17.160 -19.703 1.00 66.31 99 ASP A C 1
ATOM 744 O O . ASP A 1 99 ? 6.502 -16.372 -20.534 1.00 66.31 99 ASP A O 1
ATOM 748 N N . VAL A 1 100 ? 6.848 -16.898 -18.401 1.00 66.62 100 VAL A N 1
ATOM 749 C CA . VAL A 1 100 ? 6.232 -15.648 -17.932 1.00 66.62 100 VAL A CA 1
ATOM 750 C C . VAL A 1 100 ? 7.306 -14.546 -17.923 1.00 66.62 100 VAL A C 1
ATOM 752 O O . VAL A 1 100 ? 8.178 -14.531 -17.061 1.00 66.62 100 VAL A O 1
ATOM 755 N N . GLY A 1 101 ? 7.296 -13.655 -18.927 1.00 69.56 101 GLY A N 1
ATOM 756 C CA . GLY A 1 101 ? 8.285 -12.568 -19.095 1.00 69.56 101 GLY A CA 1
ATOM 757 C C . GLY A 1 101 ? 8.357 -11.573 -17.919 1.00 69.56 101 GLY A C 1
ATOM 758 O O . GLY A 1 101 ? 7.789 -11.800 -16.869 1.00 69.56 101 GLY A O 1
ATOM 759 N N . SER A 1 102 ? 9.020 -10.421 -18.044 1.00 70.31 102 SER A N 1
ATOM 760 C CA . SER A 1 102 ? 9.144 -9.461 -16.918 1.00 70.31 102 SER A CA 1
ATOM 761 C C . SER A 1 102 ? 8.054 -8.380 -16.871 1.00 70.31 102 SER A C 1
ATOM 763 O O . SER A 1 102 ? 7.866 -7.723 -15.848 1.00 70.31 102 SER A O 1
ATOM 765 N N . MET A 1 103 ? 7.300 -8.188 -17.959 1.00 73.62 103 MET A N 1
ATOM 766 C CA . MET A 1 103 ? 6.307 -7.108 -18.059 1.00 73.62 103 MET A CA 1
ATOM 767 C C . MET A 1 103 ? 5.119 -7.280 -17.105 1.00 73.62 103 MET A C 1
ATOM 769 O O . MET A 1 103 ? 4.649 -6.289 -16.547 1.00 73.62 103 MET A O 1
ATOM 773 N N . TRP A 1 104 ? 4.642 -8.510 -16.885 1.00 78.62 104 TRP A N 1
ATOM 774 C CA . TRP A 1 104 ? 3.490 -8.762 -16.006 1.00 78.62 104 TRP A CA 1
ATOM 775 C C . TRP A 1 104 ? 3.763 -8.322 -14.564 1.00 78.62 104 TRP A C 1
ATOM 777 O O . TRP A 1 104 ? 2.857 -7.820 -13.909 1.00 78.62 104 TRP A O 1
ATOM 787 N N . MET A 1 105 ? 5.007 -8.436 -14.087 1.00 79.94 105 MET A N 1
ATOM 788 C CA . MET A 1 105 ? 5.373 -8.046 -12.725 1.00 79.94 105 MET A CA 1
ATOM 789 C C . MET A 1 105 ? 5.146 -6.556 -12.484 1.00 79.94 105 MET A C 1
ATOM 791 O O . MET A 1 105 ? 4.604 -6.176 -11.450 1.00 79.94 105 MET A O 1
ATOM 795 N N . ASN A 1 106 ? 5.525 -5.716 -13.450 1.00 81.19 106 ASN A N 1
ATOM 796 C CA . ASN A 1 106 ? 5.372 -4.266 -13.341 1.00 81.19 106 ASN A CA 1
ATOM 797 C C . ASN A 1 106 ? 3.890 -3.875 -13.335 1.00 81.19 106 ASN A C 1
ATOM 799 O O . ASN A 1 106 ? 3.468 -3.056 -12.522 1.00 81.19 106 ASN A O 1
ATOM 803 N N . TRP A 1 107 ? 3.082 -4.523 -14.180 1.00 81.12 107 TRP A N 1
ATOM 804 C CA . TRP A 1 107 ? 1.631 -4.330 -14.198 1.00 81.12 107 TRP A CA 1
ATOM 805 C C . TRP A 1 107 ? 0.957 -4.802 -12.909 1.00 81.12 107 TRP A C 1
ATOM 807 O O . TRP A 1 107 ? 0.082 -4.108 -12.396 1.00 81.12 107 TRP A O 1
ATOM 817 N N . VAL A 1 108 ? 1.382 -5.938 -12.350 1.00 84.31 108 VAL A N 1
ATOM 818 C CA . VAL A 1 108 ? 0.889 -6.435 -11.057 1.00 84.31 108 VAL A CA 1
ATOM 819 C C . VAL A 1 108 ? 1.303 -5.505 -9.916 1.00 84.31 108 VAL A C 1
ATOM 821 O O . VAL A 1 108 ? 0.491 -5.250 -9.031 1.00 84.31 108 VAL A O 1
ATOM 824 N N . ALA A 1 109 ? 2.517 -4.950 -9.942 1.00 80.38 109 ALA A N 1
ATOM 825 C CA . ALA A 1 109 ? 2.988 -3.994 -8.942 1.00 80.38 109 ALA A CA 1
ATOM 826 C C . ALA A 1 109 ? 2.207 -2.670 -8.990 1.00 80.38 109 ALA A C 1
ATOM 828 O O . ALA A 1 109 ? 1.786 -2.166 -7.952 1.00 80.38 109 ALA A O 1
ATOM 829 N N . ILE A 1 110 ? 1.951 -2.127 -10.185 1.00 82.81 110 ILE A N 1
ATOM 830 C CA . ILE A 1 110 ? 1.081 -0.951 -10.329 1.00 82.81 110 ILE A CA 1
ATOM 831 C C . ILE A 1 110 ? -0.331 -1.298 -9.859 1.00 82.81 110 ILE A C 1
ATOM 833 O O . ILE A 1 110 ? -0.899 -0.578 -9.043 1.00 82.81 110 ILE A O 1
ATOM 837 N N . GLY A 1 111 ? -0.879 -2.420 -10.328 1.00 84.38 111 GLY A N 1
ATOM 838 C CA . GLY A 1 111 ? -2.222 -2.867 -9.982 1.00 84.38 111 GLY A CA 1
ATOM 839 C C . GLY A 1 111 ? -2.415 -3.024 -8.477 1.00 84.38 111 GLY A C 1
ATOM 840 O O . GLY A 1 111 ? -3.405 -2.536 -7.940 1.00 84.38 111 GLY A O 1
ATOM 841 N N . SER A 1 112 ? -1.461 -3.631 -7.769 1.00 84.56 112 SER A N 1
ATOM 842 C CA . SER A 1 112 ? -1.557 -3.839 -6.322 1.00 84.56 112 SER A CA 1
ATOM 843 C C . SER A 1 112 ? -1.535 -2.522 -5.543 1.00 84.56 112 SER A C 1
ATOM 845 O O . SER A 1 112 ? -2.370 -2.322 -4.657 1.00 84.56 112 SER A O 1
ATOM 847 N N . VAL A 1 113 ? -0.658 -1.579 -5.904 1.00 83.88 113 VAL A N 1
ATOM 848 C CA . VAL A 1 113 ? -0.599 -0.258 -5.257 1.00 83.88 113 VAL A CA 1
ATOM 849 C C . VAL A 1 113 ? -1.848 0.560 -5.592 1.00 83.88 113 VAL A C 1
ATOM 851 O O . VAL A 1 113 ? -2.478 1.125 -4.696 1.00 83.88 113 VAL A O 1
ATOM 854 N N . THR A 1 114 ? -2.267 0.580 -6.859 1.00 84.38 114 THR A N 1
ATOM 855 C CA . THR A 1 114 ? -3.461 1.306 -7.303 1.00 84.38 114 THR A CA 1
ATOM 856 C C . THR A 1 114 ? -4.741 0.740 -6.708 1.00 84.38 114 THR A C 1
ATOM 858 O O . THR A 1 114 ? -5.625 1.530 -6.417 1.00 84.38 114 THR A O 1
ATOM 861 N N . VAL A 1 115 ? -4.858 -0.574 -6.481 1.00 86.38 115 VAL A N 1
ATOM 862 C CA . VAL A 1 115 ? -6.006 -1.195 -5.788 1.00 86.38 115 VAL A CA 1
ATOM 863 C C . VAL A 1 115 ? -5.980 -0.907 -4.286 1.00 86.38 115 VAL A C 1
ATOM 865 O O . VAL A 1 115 ? -7.033 -0.724 -3.674 1.00 86.38 115 VAL A O 1
ATOM 868 N N . SER A 1 116 ? -4.793 -0.797 -3.688 1.00 83.56 116 SER A N 1
ATOM 869 C CA . SER A 1 116 ? -4.652 -0.494 -2.260 1.00 83.56 116 SER A CA 1
ATOM 870 C C . SER A 1 116 ? -5.180 0.904 -1.906 1.00 83.56 116 SER A C 1
ATOM 872 O O . SER A 1 116 ? -5.817 1.074 -0.869 1.00 83.56 116 SER A O 1
ATOM 874 N N . ILE A 1 117 ? -4.997 1.899 -2.782 1.00 85.12 117 ILE A N 1
ATOM 875 C CA . ILE A 1 117 ? -5.467 3.285 -2.577 1.00 85.12 117 ILE A CA 1
ATOM 876 C C . ILE A 1 117 ? -6.997 3.387 -2.374 1.00 85.12 117 ILE A C 1
ATOM 878 O O . ILE A 1 117 ? -7.418 3.897 -1.330 1.00 85.12 117 ILE A O 1
ATOM 882 N N . PRO A 1 118 ? -7.863 2.928 -3.303 1.00 84.06 118 PRO A N 1
ATOM 883 C CA . PRO A 1 118 ? -9.306 2.962 -3.133 1.00 84.06 118 PRO A CA 1
ATOM 884 C C . PRO A 1 118 ? -9.753 2.023 -2.020 1.00 84.06 118 PRO A C 1
ATOM 886 O O . PRO A 1 118 ? -10.697 2.368 -1.321 1.00 84.06 118 PRO A O 1
ATOM 889 N N . LEU A 1 119 ? -9.077 0.891 -1.791 1.00 81.94 119 LEU A N 1
ATOM 890 C CA . LEU A 1 119 ? -9.409 0.001 -0.680 1.00 81.94 119 LEU A CA 1
ATOM 891 C C . LEU A 1 119 ? -9.281 0.739 0.662 1.00 81.94 119 LEU A C 1
ATOM 893 O O . LEU A 1 119 ? -10.228 0.769 1.444 1.00 81.94 119 LEU A O 1
ATOM 897 N N . ILE A 1 120 ? -8.168 1.442 0.885 1.00 81.31 120 ILE A N 1
ATOM 898 C CA . ILE A 1 120 ? -7.951 2.259 2.089 1.00 81.31 120 ILE A CA 1
ATOM 899 C C . ILE A 1 120 ? -8.891 3.470 2.118 1.00 81.31 120 ILE A C 1
ATOM 901 O O . ILE A 1 120 ? -9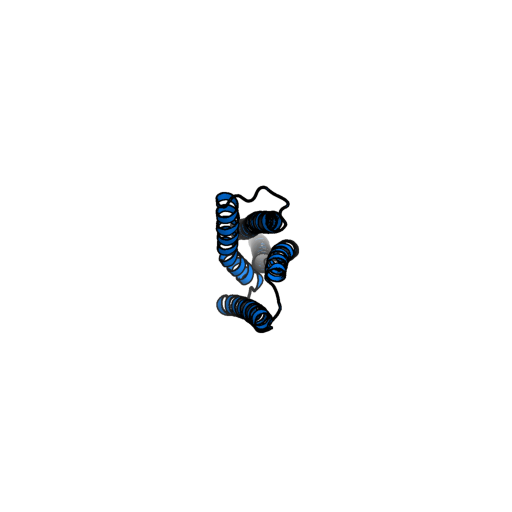.375 3.861 3.183 1.00 81.31 120 ILE A O 1
ATOM 905 N N . ALA A 1 121 ? -9.191 4.077 0.968 1.00 78.75 121 ALA A N 1
ATOM 906 C CA . ALA A 1 121 ? -10.147 5.177 0.894 1.00 78.75 121 ALA A CA 1
ATOM 907 C C . ALA A 1 121 ? -11.562 4.729 1.314 1.00 78.75 121 ALA A C 1
ATOM 909 O O . ALA A 1 121 ? -12.183 5.407 2.138 1.00 78.75 121 ALA A O 1
ATOM 910 N N . LEU A 1 122 ? -12.017 3.574 0.809 1.00 75.44 122 LEU A N 1
ATOM 911 C CA . LEU A 1 122 ? -13.327 2.957 1.049 1.00 75.44 122 LEU A CA 1
ATOM 912 C C . LEU A 1 122 ? -13.482 2.368 2.446 1.00 75.44 122 LEU A C 1
ATOM 914 O O . LEU A 1 122 ? -14.614 2.265 2.923 1.00 75.44 122 LEU A O 1
ATOM 918 N N . VAL A 1 123 ? -12.380 2.031 3.124 1.00 70.00 123 VAL A N 1
ATOM 919 C CA . VAL A 1 123 ? -12.389 1.764 4.563 1.00 70.00 123 VAL A CA 1
ATOM 920 C C . VAL A 1 123 ? -12.863 3.039 5.264 1.00 70.00 123 VAL A C 1
ATOM 922 O O . VAL A 1 123 ? -12.096 3.960 5.569 1.00 70.00 123 VAL A O 1
ATOM 925 N N . LYS A 1 124 ? -14.183 3.135 5.467 1.00 54.38 124 LYS A N 1
ATOM 926 C CA . LYS A 1 124 ? -14.807 4.127 6.340 1.00 54.38 124 LYS A CA 1
ATOM 927 C C . LYS A 1 124 ? -14.143 3.947 7.693 1.00 54.38 124 LYS A C 1
ATOM 929 O O . LYS A 1 124 ? -14.180 2.845 8.229 1.00 54.38 124 LYS A O 1
ATOM 934 N N . GLY A 1 125 ? -13.541 5.016 8.213 1.00 53.22 125 GLY A N 1
ATOM 935 C CA . GLY A 1 125 ? -12.947 5.061 9.548 1.00 53.22 125 GLY A CA 1
ATOM 936 C C . GLY A 1 125 ? -14.017 4.900 10.625 1.00 53.22 125 GLY A C 1
ATOM 937 O O . GLY A 1 125 ? -14.320 5.843 11.347 1.00 53.22 125 GLY A O 1
ATOM 938 N N . ARG A 1 126 ? -14.645 3.722 10.694 1.00 48.78 126 ARG A N 1
ATOM 939 C CA . ARG A 1 126 ? -15.430 3.267 11.835 1.00 48.78 126 ARG A CA 1
ATOM 940 C C . ARG A 1 126 ? -14.416 2.832 12.873 1.00 48.78 126 ARG A C 1
ATOM 942 O O . ARG A 1 126 ? -14.154 1.652 13.058 1.00 48.78 126 ARG A O 1
ATOM 949 N N . PHE A 1 127 ? -13.801 3.823 13.497 1.00 54.91 127 PHE A N 1
ATOM 950 C CA . PHE A 1 127 ? -13.010 3.620 14.689 1.00 54.91 127 PHE A CA 1
ATOM 951 C C . PHE A 1 127 ? -13.983 3.119 15.762 1.00 54.91 127 PHE A C 1
ATOM 953 O O . PHE A 1 127 ? -14.733 3.896 16.346 1.00 54.91 127 PHE A O 1
ATOM 960 N N . GLN A 1 128 ? -14.048 1.802 15.973 1.00 51.75 128 GLN A N 1
ATOM 961 C CA . GLN A 1 128 ? -14.953 1.195 16.960 1.00 51.75 128 GLN A CA 1
ATOM 962 C C . GLN A 1 128 ? -14.710 1.748 18.368 1.00 51.75 128 GLN A C 1
ATOM 964 O O . GLN A 1 128 ? -15.637 1.807 19.169 1.00 51.75 128 GLN A O 1
ATOM 969 N N . ARG A 1 129 ? -13.493 2.227 18.649 1.00 52.50 129 ARG A N 1
ATOM 970 C CA . ARG A 1 129 ? -13.146 2.895 19.904 1.00 52.50 129 ARG A CA 1
ATOM 971 C C . ARG A 1 129 ? -13.871 4.237 20.090 1.00 52.50 129 ARG A C 1
ATOM 973 O O . ARG A 1 129 ? -14.288 4.515 21.203 1.00 52.50 129 ARG A O 1
ATOM 980 N N . LEU A 1 130 ? -14.101 5.001 19.014 1.00 52.41 130 LEU A N 1
ATOM 981 C CA . LEU A 1 130 ? -14.852 6.271 19.024 1.00 52.41 130 LEU A CA 1
ATOM 982 C C . LEU A 1 130 ? -16.327 6.057 19.372 1.00 52.41 130 LEU A C 1
ATOM 984 O O . LEU A 1 130 ? -16.873 6.772 20.201 1.00 52.41 130 LEU A O 1
ATOM 988 N N . GLU A 1 131 ? -16.969 5.056 18.762 1.00 55.47 131 GLU A N 1
ATOM 989 C CA . GLU A 1 131 ? -18.384 4.764 19.035 1.00 55.47 131 GLU A CA 1
ATOM 990 C C . GLU A 1 131 ? -18.577 4.236 20.467 1.00 55.47 131 GLU A C 1
ATOM 992 O O . GLU A 1 131 ? -19.605 4.489 21.096 1.00 55.47 131 GLU A O 1
ATOM 997 N N . VAL A 1 132 ? -17.583 3.514 20.995 1.00 60.00 132 VAL A N 1
ATOM 998 C CA . VAL A 1 132 ? -17.597 3.005 22.370 1.00 60.00 132 VAL A CA 1
ATOM 999 C C . VAL A 1 132 ? -17.329 4.122 23.386 1.00 60.00 132 VAL A C 1
ATOM 1001 O O . VAL A 1 132 ? -18.102 4.232 24.333 1.00 60.00 132 VAL A O 1
ATOM 1004 N N . ASP A 1 133 ? -16.328 4.986 23.181 1.00 60.66 133 ASP A N 1
ATOM 1005 C CA . ASP A 1 133 ? -16.057 6.124 24.080 1.00 60.66 133 ASP A CA 1
ATOM 1006 C C . ASP A 1 133 ? -17.185 7.165 24.048 1.00 60.66 133 ASP A C 1
ATOM 1008 O O . ASP A 1 133 ? -17.592 7.657 25.098 1.00 60.66 133 ASP A O 1
ATOM 1012 N N . GLU A 1 134 ? -17.766 7.455 22.876 1.00 63.06 134 GLU A N 1
ATOM 1013 C CA . GLU A 1 134 ? -18.910 8.370 22.770 1.00 63.06 134 GLU A CA 1
ATOM 1014 C C . GLU A 1 134 ? -20.142 7.806 23.493 1.00 63.06 134 GLU A C 1
ATOM 1016 O O . GLU A 1 134 ? -20.863 8.545 24.169 1.00 63.06 134 GLU A O 1
ATOM 1021 N N . ARG A 1 135 ? -20.379 6.487 23.408 1.00 60.66 135 ARG A N 1
ATOM 1022 C CA . ARG A 1 135 ? -21.450 5.842 24.180 1.00 60.66 135 ARG A CA 1
ATOM 1023 C C . ARG A 1 135 ? -21.174 5.863 25.682 1.00 60.66 135 ARG A C 1
ATOM 1025 O O . ARG A 1 135 ? -22.094 6.165 26.436 1.00 60.66 135 ARG A O 1
ATOM 1032 N N . ILE A 1 136 ? -19.949 5.581 26.127 1.00 68.06 136 ILE A N 1
ATOM 1033 C CA . ILE A 1 136 ? -19.601 5.604 27.557 1.00 68.06 136 ILE A CA 1
ATOM 1034 C C . ILE A 1 136 ? -19.714 7.026 28.124 1.00 68.06 136 ILE A C 1
ATOM 1036 O O . ILE A 1 136 ? -20.248 7.197 29.221 1.00 68.06 136 ILE A O 1
ATOM 1040 N N . HIS A 1 137 ? -19.287 8.049 27.380 1.00 67.31 137 HIS A N 1
ATOM 1041 C CA . HIS A 1 137 ? -19.384 9.437 27.828 1.00 67.31 137 HIS A CA 1
ATOM 1042 C C . HIS A 1 137 ? -20.839 9.897 27.979 1.00 67.31 137 HIS A C 1
ATOM 1044 O O . HIS A 1 137 ? -21.206 10.356 29.057 1.00 67.31 137 HIS A O 1
ATOM 1050 N N . LYS A 1 138 ? -21.698 9.649 26.977 1.00 69.00 138 LYS A N 1
ATOM 1051 C CA . LYS A 1 138 ? -23.135 9.984 27.054 1.00 69.00 138 LYS A CA 1
ATOM 1052 C C . LYS A 1 138 ? -23.846 9.277 28.206 1.00 69.00 138 LYS A C 1
ATOM 1054 O O . LYS A 1 138 ? -24.671 9.881 28.884 1.00 69.00 138 LYS A O 1
ATOM 1059 N N . VAL A 1 139 ? -23.513 8.006 28.452 1.00 72.94 139 VAL A N 1
ATOM 1060 C CA . VAL A 1 139 ? -24.055 7.256 29.596 1.00 72.94 139 VAL A CA 1
ATOM 1061 C C . VAL A 1 139 ? -23.578 7.864 30.916 1.00 72.94 139 VAL A C 1
ATOM 1063 O O . VAL A 1 139 ? -24.367 7.973 31.847 1.00 72.94 139 VAL A O 1
ATOM 1066 N N . THR A 1 140 ? -22.317 8.292 31.001 1.00 75.06 140 THR A N 1
ATOM 1067 C CA . THR A 1 140 ? -21.764 8.902 32.219 1.00 75.06 140 THR A CA 1
ATOM 1068 C C . THR A 1 140 ? -22.371 10.281 32.495 1.00 75.06 140 THR A C 1
ATOM 1070 O O . THR A 1 140 ? -22.750 10.537 33.632 1.00 75.06 140 THR A O 1
ATOM 1073 N N . GLU A 1 141 ? -22.536 11.138 31.481 1.00 71.38 141 GLU A N 1
ATOM 1074 C CA . GLU A 1 141 ? -23.204 12.444 31.625 1.00 71.38 141 GLU A CA 1
ATOM 1075 C C . GLU A 1 141 ? -24.668 12.282 32.059 1.00 71.38 141 GLU A C 1
ATOM 1077 O O . GLU A 1 141 ? -25.077 12.871 33.057 1.00 71.38 141 GLU A O 1
ATOM 1082 N N . GLN A 1 142 ? -25.429 11.386 31.414 1.00 71.94 142 GLN A N 1
ATOM 1083 C CA . GLN A 1 142 ? -26.811 11.110 31.826 1.00 71.94 142 GLN A CA 1
ATOM 1084 C C . GLN A 1 142 ? -26.912 10.572 33.260 1.00 71.94 142 GLN A C 1
ATOM 1086 O O . GLN A 1 142 ? -27.871 10.878 33.961 1.00 71.94 142 GLN A O 1
ATOM 1091 N N . GLN A 1 143 ? -25.954 9.759 33.718 1.00 68.81 143 GLN A N 1
ATOM 1092 C CA . GLN A 1 143 ? -25.941 9.269 35.102 1.00 68.81 143 GLN A CA 1
ATOM 1093 C C . GLN A 1 143 ? -25.626 10.386 36.107 1.00 68.81 143 GLN A C 1
ATOM 1095 O O . GLN A 1 143 ? -26.201 10.398 37.193 1.00 68.81 143 GLN A O 1
ATOM 1100 N N . VAL A 1 144 ? -24.743 11.328 35.762 1.00 74.00 144 VAL A N 1
ATOM 1101 C CA . VAL A 1 144 ? -24.410 12.474 36.623 1.00 74.00 144 VAL A CA 1
ATOM 1102 C C . VAL A 1 144 ? -25.604 13.423 36.755 1.00 74.00 144 VAL A C 1
ATOM 1104 O O . VAL A 1 144 ? -25.964 13.757 37.884 1.00 74.00 144 VAL A O 1
ATOM 1107 N N . ASP A 1 145 ? -26.281 13.749 35.650 1.00 71.88 145 ASP A N 1
ATOM 1108 C CA . ASP A 1 145 ? -27.471 14.615 35.653 1.00 71.88 145 ASP A CA 1
ATOM 1109 C C . ASP A 1 145 ? -28.609 14.031 36.508 1.00 71.88 145 ASP A C 1
ATOM 1111 O O . ASP A 1 145 ? -29.206 14.725 37.334 1.00 71.88 145 ASP A O 1
ATOM 1115 N N . VAL A 1 146 ? -28.870 12.724 36.383 1.00 71.94 146 VAL A N 1
ATOM 1116 C CA . VAL A 1 146 ? -29.913 12.034 37.166 1.00 71.94 146 VAL A CA 1
ATOM 1117 C C . VAL A 1 146 ? -29.593 12.040 38.665 1.00 71.94 146 VAL A C 1
ATOM 1119 O O . VAL A 1 146 ? -30.491 12.165 39.502 1.00 71.94 146 VAL A O 1
ATOM 1122 N N . VAL A 1 147 ? -28.318 11.912 39.040 1.00 75.06 147 VAL A N 1
ATOM 1123 C CA . VAL A 1 147 ? -27.890 11.944 40.448 1.00 75.06 147 VAL A CA 1
ATOM 1124 C C . VAL A 1 147 ? -27.984 13.359 41.033 1.00 75.06 147 VAL A C 1
ATOM 1126 O O . VAL A 1 147 ? -28.333 13.515 42.207 1.00 75.06 147 VAL A O 1
ATOM 1129 N N . GLU A 1 148 ? -27.692 14.390 40.244 1.00 70.94 148 GLU A N 1
ATOM 1130 C CA . GLU A 1 148 ? -27.754 15.791 40.669 1.00 70.94 148 GLU A CA 1
ATOM 1131 C C . GLU A 1 148 ? -29.201 16.290 40.818 1.00 70.94 148 GLU A C 1
ATOM 1133 O O . GLU A 1 148 ? -29.546 16.910 41.832 1.00 70.94 148 GLU A O 1
ATOM 1138 N N . GLU A 1 149 ? -30.092 15.915 39.897 1.00 72.31 149 GLU A N 1
ATOM 1139 C CA . GLU A 1 149 ? -31.531 16.180 40.006 1.00 72.31 149 GLU A CA 1
ATOM 1140 C C . GLU A 1 149 ? -32.116 15.554 41.285 1.00 72.31 149 GLU A C 1
ATOM 1142 O O . GLU A 1 149 ? -32.797 16.225 42.066 1.00 72.31 149 GLU A O 1
ATOM 1147 N N . ASN A 1 150 ? -31.763 14.299 41.580 1.00 71.38 150 ASN A N 1
ATOM 1148 C CA . ASN A 1 150 ? -32.269 13.580 42.751 1.00 71.38 150 ASN A CA 1
ATOM 1149 C C . ASN A 1 150 ? -31.794 14.200 44.084 1.00 71.38 150 ASN A C 1
ATOM 1151 O O . ASN A 1 150 ? -32.574 14.339 45.027 1.00 71.38 150 ASN A O 1
ATOM 1155 N N . LYS A 1 151 ? -30.542 14.676 44.161 1.00 73.38 151 LYS A N 1
ATOM 1156 C CA . LYS A 1 151 ? -30.041 15.428 45.332 1.00 73.38 151 LYS A CA 1
ATOM 1157 C C . LYS A 1 151 ? -30.775 16.753 45.542 1.00 73.38 151 LYS A C 1
ATOM 1159 O O . LYS A 1 151 ? -31.021 17.148 46.682 1.00 73.38 151 LYS A O 1
ATOM 1164 N N . THR A 1 152 ? -31.130 17.435 44.457 1.00 70.81 152 THR A N 1
ATOM 1165 C CA . THR A 1 152 ? -31.834 18.724 44.508 1.00 70.81 152 THR A CA 1
ATOM 1166 C C . THR A 1 152 ? -33.267 18.565 45.022 1.00 70.81 152 THR A C 1
ATOM 1168 O O . THR A 1 152 ? -33.771 19.433 45.736 1.00 70.81 152 THR A O 1
ATOM 1171 N N . ILE A 1 153 ? -33.908 17.437 44.705 1.00 70.81 153 ILE A N 1
ATOM 1172 C CA . ILE A 1 153 ? -35.245 17.088 45.199 1.00 70.81 153 ILE A CA 1
ATOM 1173 C C . ILE A 1 153 ? -35.203 16.758 46.700 1.00 70.81 153 ILE A C 1
ATOM 1175 O O . ILE A 1 153 ? -36.042 17.254 47.447 1.00 70.81 153 ILE A O 1
ATOM 1179 N N . GLN A 1 154 ? -34.200 16.003 47.160 1.00 66.81 154 GLN A N 1
ATOM 1180 C CA . GLN A 1 154 ? -34.046 15.633 48.578 1.00 66.81 154 GLN A CA 1
ATOM 1181 C C . GLN A 1 154 ? -33.750 16.831 49.496 1.00 66.81 154 GLN A C 1
ATOM 1183 O O . GLN A 1 154 ? -34.229 16.864 50.619 1.00 66.81 154 GLN A O 1
ATOM 1188 N N . ASN A 1 155 ? -33.009 17.843 49.029 1.00 65.69 155 ASN A N 1
ATOM 1189 C CA . ASN A 1 155 ? -32.709 19.050 49.820 1.00 65.69 155 ASN A CA 1
ATOM 1190 C C . ASN A 1 155 ? -33.887 20.039 49.944 1.00 65.69 155 ASN A C 1
ATOM 1192 O O . ASN A 1 155 ? -33.778 21.029 50.666 1.00 65.69 155 ASN A O 1
ATOM 1196 N N . LYS A 1 156 ? -34.979 19.830 49.195 1.00 60.75 156 LYS A N 1
ATOM 1197 C CA . LYS A 1 156 ? -36.194 20.660 49.259 1.00 60.75 156 LYS A CA 1
ATOM 1198 C C . LYS A 1 156 ? -37.304 20.057 50.128 1.00 60.75 156 LYS A C 1
ATOM 1200 O O . LYS A 1 156 ? -38.321 20.728 50.308 1.00 60.75 156 LYS A O 1
ATOM 1205 N N . GLN A 1 157 ? -37.135 18.827 50.617 1.00 49.16 157 GLN A N 1
ATOM 1206 C CA . GLN A 1 157 ? -38.021 18.196 51.603 1.00 49.16 157 GLN A CA 1
ATOM 1207 C C . GLN A 1 157 ? -37.488 18.410 53.019 1.00 49.16 157 GLN A C 1
ATOM 1209 O O . GLN A 1 157 ? -38.340 18.506 53.929 1.00 49.16 157 GLN A O 1
#

Radius of gyration: 24.3 Å; chains: 1; bounding box: 58×42×76 Å

InterPro domains:
  IPR036259 MFS transporter superfamily [SSF103473] (2-133)
  IPR049680 Choline/ethanolamine transporter FLVCR1-2/SLC49-like [PTHR10924] (6-135)

Secondary structure (DSSP, 8-state):
-HHHHHHHHHHHHHHHHHHHHHHHHHHHHHHTT-S---HHHHHHHHHHHHHHHHHHHHHHHHHHHHHTTTS-HHHHHHHHHHHHHHHHHHHHHHHTSTT--SHHHHHHHHHHHHHHHHHHHHS----HHHHHHHHHHHHHHHHHHHHHHHHHHHTT-

Foldseek 3Di:
DVVVVLVVLLVLLLVLLVLLLVLLVQLLCVVVVVDDDDPVSNCCSVVSSVVSVVVSVVSVLVNQLQVPPPDDSCVSSVVVVVVVVVVVVVVVVVVVDPPPDDNVVSVVVSVVSVVVNVVSVVPDPPRVVVVVVVVVVVVVVVVVVVVVVVVVVVVVD

Sequence (157 aa):
FADLFARRSKQCILILLALSSACFILFTLMLIDSLAFTRALLYTSTIGGVTFLNCAVPLLYELGCELAFPTSEGAANGVLTLLNNIGGIIFLAVFSFPDVGSMWMNWVAIGSVTVSIPLIALVKGRFQRLEVDERIHKVTEQQVDVVEENKTIQNKQ